Protein AF-A0A2V8PGP0-F1 (afdb_monomer_lite)

Sequence (134 aa):
MLESRNPTVRESATSFVHDPDASQRNSTLPDGRVSAVARRLFDCATINGARSIGALGGALEMGMPADFFTVDLDDPSIAGASKDDLLTSIVFTLSRAAVREVVIGGKPIVSEGQHLIQEEVVERFNQLQKKLWS

Foldseek 3Di:
DDDDDDDDDDDDDDDDDDDPPPVPPDDDDPCCVLVVVLVVVLCVVAVVVCVVVVHQTRDDDPPGFPWDWAFACCPPQNPPPDPSCNSSSVRPRDDLQRTAWTATSNHTQHHGSHGPCNVVVVVVVVVVVVVVVD

Radius of gyration: 26.74 Å; chains: 1; bounding box: 94×36×56 Å

pLDDT: mean 82.14, std 24.49, range [31.28, 98.56]

Secondary structure (DSSP, 8-state):
--------------PPP--TTGGG-----SSHHHHHHHHHHHHHHTHHHHHHTT-S-SS--TTS---EEEE-TTSTTTTT--TTTHHHHHHHT--GGGEEEEEETTEEEEETTEETTHHHHHHHHHHHHHHH--

Structure (mmCIF, N/CA/C/O backbone):
data_AF-A0A2V8PGP0-F1
#
_entry.id   AF-A0A2V8PGP0-F1
#
loop_
_atom_site.group_PDB
_atom_site.id
_atom_site.type_symbol
_atom_site.label_atom_id
_atom_site.label_alt_id
_atom_site.label_comp_id
_atom_site.label_asym_id
_atom_site.label_entity_id
_atom_site.label_seq_id
_atom_site.pdbx_PDB_ins_code
_atom_site.Cartn_x
_atom_site.Cartn_y
_atom_site.Cartn_z
_atom_site.occupancy
_atom_site.B_iso_or_equiv
_atom_site.auth_seq_id
_atom_site.auth_comp_id
_atom_site.auth_asym_id
_atom_site.auth_atom_id
_atom_site.pdbx_PDB_model_num
ATOM 1 N N . MET A 1 1 ? 76.933 -15.354 1.453 1.00 36.16 1 MET A N 1
ATOM 2 C CA . MET A 1 1 ? 76.781 -13.915 1.729 1.00 36.16 1 MET A CA 1
ATOM 3 C C . MET A 1 1 ? 76.237 -13.265 0.460 1.00 36.16 1 MET A C 1
ATOM 5 O O . MET A 1 1 ? 77.006 -13.117 -0.473 1.00 36.16 1 MET A O 1
ATOM 9 N N . LEU A 1 2 ? 74.914 -13.012 0.456 1.00 34.69 2 LEU A N 1
ATOM 10 C CA . LEU A 1 2 ? 74.156 -11.947 -0.246 1.00 34.69 2 LEU A CA 1
ATOM 11 C C . LEU A 1 2 ? 74.189 -11.948 -1.798 1.00 34.69 2 LEU A C 1
ATOM 13 O O . LEU A 1 2 ? 75.232 -11.715 -2.387 1.00 34.69 2 LEU A O 1
ATOM 17 N N . GLU A 1 3 ? 73.146 -12.382 -2.521 1.00 32.59 3 GLU A N 1
ATOM 18 C CA . GLU A 1 3 ? 71.800 -11.796 -2.774 1.00 32.59 3 GLU A CA 1
ATOM 19 C C . GLU A 1 3 ? 71.697 -10.970 -4.076 1.00 32.59 3 GLU A C 1
ATOM 21 O O . GLU A 1 3 ? 72.587 -10.201 -4.426 1.00 32.59 3 GLU A O 1
ATOM 26 N N . SER A 1 4 ? 70.513 -11.069 -4.706 1.00 35.19 4 SER A N 1
ATOM 27 C CA . SER A 1 4 ? 69.975 -10.276 -5.834 1.00 35.19 4 SER A CA 1
ATOM 28 C C . SER A 1 4 ? 70.401 -10.732 -7.246 1.00 35.19 4 SER A C 1
ATOM 30 O O . SER A 1 4 ? 71.562 -11.011 -7.491 1.00 35.19 4 SER A O 1
ATOM 32 N N . ARG A 1 5 ? 69.536 -10.846 -8.262 1.00 36.03 5 ARG A N 1
ATOM 33 C CA . ARG A 1 5 ? 68.119 -10.492 -8.443 1.00 36.03 5 ARG A CA 1
ATOM 34 C C . ARG A 1 5 ? 67.607 -11.278 -9.665 1.00 36.03 5 ARG A C 1
ATOM 36 O O . ARG A 1 5 ? 68.254 -11.288 -10.706 1.00 36.03 5 ARG A O 1
ATOM 43 N N . ASN A 1 6 ? 66.457 -11.928 -9.519 1.00 37.88 6 ASN A N 1
ATOM 44 C CA . ASN A 1 6 ? 65.764 -12.704 -10.551 1.00 37.88 6 ASN A CA 1
ATOM 45 C C . ASN A 1 6 ? 64.935 -11.759 -11.455 1.00 37.88 6 ASN A C 1
ATOM 47 O O . ASN A 1 6 ? 64.152 -10.981 -10.900 1.00 37.88 6 ASN A O 1
ATOM 51 N N . PRO A 1 7 ? 65.074 -11.768 -12.796 1.00 36.41 7 PRO A N 1
ATOM 52 C CA . PRO A 1 7 ? 64.268 -10.929 -13.671 1.00 36.41 7 PRO A CA 1
ATOM 53 C C . PRO A 1 7 ? 62.971 -11.637 -14.100 1.00 36.41 7 PRO A C 1
ATOM 55 O O . PRO A 1 7 ? 62.981 -12.743 -14.627 1.00 36.41 7 PRO A O 1
ATOM 58 N N . THR A 1 8 ? 61.862 -10.920 -13.925 1.00 34.12 8 THR A N 1
ATOM 59 C CA . THR A 1 8 ? 60.655 -10.987 -14.765 1.00 34.12 8 THR A CA 1
ATOM 60 C C . THR A 1 8 ? 59.839 -12.286 -14.715 1.00 34.12 8 THR A C 1
ATOM 62 O O . THR A 1 8 ? 59.953 -13.170 -15.561 1.00 34.12 8 THR A O 1
ATOM 65 N N . VAL A 1 9 ? 58.881 -12.320 -13.782 1.00 38.53 9 VAL A N 1
ATOM 66 C CA . VAL A 1 9 ? 57.671 -13.145 -13.900 1.00 38.53 9 VAL A CA 1
ATOM 67 C C . VAL A 1 9 ? 56.908 -12.688 -15.150 1.00 38.53 9 VAL A C 1
ATOM 69 O O . VAL A 1 9 ? 56.386 -11.577 -15.196 1.00 38.53 9 VAL A O 1
ATOM 72 N N . ARG A 1 10 ? 56.879 -13.532 -16.185 1.00 35.44 10 ARG A N 1
ATOM 73 C CA . ARG A 1 10 ? 55.885 -13.460 -17.261 1.00 35.44 10 ARG A CA 1
ATOM 74 C C . ARG A 1 10 ? 54.644 -14.196 -16.768 1.00 35.44 10 ARG A C 1
ATOM 76 O O . ARG A 1 10 ? 54.683 -15.414 -16.621 1.00 35.44 10 ARG A O 1
ATOM 83 N N . GLU A 1 11 ? 53.573 -13.461 -16.488 1.00 34.47 11 GLU A N 1
ATOM 84 C CA . GLU A 1 11 ? 52.254 -14.048 -16.251 1.00 34.47 11 GLU A CA 1
ATOM 85 C C . GLU A 1 11 ? 51.776 -14.750 -17.524 1.00 34.47 11 GLU A C 1
A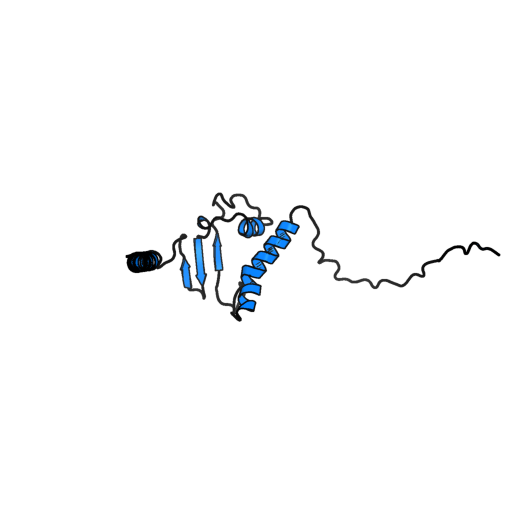TOM 87 O O . GLU A 1 11 ? 51.596 -14.143 -18.582 1.00 34.47 11 GLU A O 1
ATOM 92 N N . SER A 1 12 ? 51.629 -16.066 -17.414 1.00 31.28 12 SER A N 1
ATOM 93 C CA . SER A 1 12 ? 51.055 -16.924 -18.436 1.00 31.28 12 SER A CA 1
ATOM 94 C C . SER A 1 12 ? 49.565 -16.639 -18.571 1.00 31.28 12 SER A C 1
ATOM 96 O O . SER A 1 12 ? 48.795 -16.786 -17.623 1.00 31.28 12 SER A O 1
ATOM 98 N N . ALA A 1 13 ? 49.174 -16.273 -19.788 1.00 38.62 13 ALA A N 1
ATOM 99 C CA . ALA A 1 13 ? 47.798 -16.198 -20.233 1.00 38.62 13 ALA A CA 1
ATOM 100 C C . ALA A 1 13 ? 47.057 -17.507 -19.922 1.00 38.62 13 ALA A C 1
ATOM 102 O O . ALA A 1 13 ? 47.403 -18.571 -20.437 1.00 38.62 13 ALA A O 1
ATOM 103 N N . THR A 1 14 ? 46.009 -17.414 -19.108 1.00 33.88 14 THR A N 1
ATOM 104 C CA . THR A 1 14 ? 44.925 -18.393 -19.086 1.00 33.88 14 THR A CA 1
ATOM 105 C C . THR A 1 14 ? 43.663 -17.694 -19.571 1.00 33.88 14 THR A C 1
ATOM 107 O O . THR A 1 14 ? 43.253 -16.648 -19.078 1.00 33.88 14 THR A O 1
ATOM 110 N N . SER A 1 15 ? 43.133 -18.259 -20.646 1.00 32.34 15 SER A N 1
ATOM 111 C CA . SER A 1 15 ? 41.945 -17.879 -21.396 1.00 32.34 15 SER A CA 1
ATOM 112 C C . SER A 1 15 ? 40.732 -17.614 -20.503 1.00 32.34 15 SER A C 1
ATOM 114 O O . SER A 1 15 ? 40.227 -18.537 -19.862 1.00 32.34 15 SER A O 1
ATOM 116 N N . PHE A 1 16 ? 40.220 -16.382 -20.528 1.00 32.53 16 PHE A N 1
ATOM 117 C CA . PHE A 1 16 ? 38.875 -16.082 -20.048 1.00 32.53 16 PHE A CA 1
ATOM 118 C C . PHE A 1 16 ? 37.873 -16.443 -21.144 1.00 32.53 16 PHE A C 1
ATOM 120 O O . PHE A 1 16 ? 37.897 -15.904 -22.250 1.00 32.53 16 PHE A O 1
ATOM 127 N N . VAL A 1 17 ? 37.030 -17.415 -20.819 1.00 39.91 17 VAL A N 1
ATOM 128 C CA . VAL A 1 17 ? 35.865 -17.836 -21.591 1.00 39.91 17 VAL A CA 1
ATOM 129 C C . VAL A 1 17 ? 34.949 -16.623 -21.786 1.00 39.91 17 VAL A C 1
ATOM 131 O O . VAL A 1 17 ? 34.678 -15.894 -20.833 1.00 39.91 17 VAL A O 1
ATOM 134 N N . HIS A 1 18 ? 34.497 -16.387 -23.019 1.00 39.81 18 HIS A N 1
ATOM 135 C CA . HIS A 1 18 ? 33.481 -15.380 -23.316 1.00 39.81 18 HIS A CA 1
ATOM 136 C C . HIS A 1 18 ? 32.176 -15.787 -22.624 1.00 39.81 18 HIS A C 1
ATOM 138 O O . HIS A 1 18 ? 31.542 -16.758 -23.026 1.00 39.81 18 HIS A O 1
ATOM 144 N N . ASP A 1 19 ? 31.787 -15.042 -21.591 1.00 41.38 19 ASP A N 1
ATOM 145 C CA . ASP A 1 19 ? 30.465 -15.127 -20.974 1.00 41.38 19 ASP A CA 1
ATOM 146 C C . ASP A 1 19 ? 29.499 -14.232 -21.779 1.00 41.38 19 ASP A C 1
ATOM 148 O O . ASP A 1 19 ? 29.746 -13.024 -21.880 1.00 41.38 19 ASP A O 1
ATOM 152 N N . PRO A 1 20 ? 28.478 -14.783 -22.458 1.00 40.06 20 PRO A N 1
ATOM 153 C CA . PRO A 1 20 ? 27.549 -14.008 -23.275 1.00 40.06 20 PRO A CA 1
ATOM 154 C C . PRO A 1 20 ? 26.475 -13.266 -22.458 1.00 40.06 20 PRO A C 1
ATOM 156 O O . PRO A 1 20 ? 25.705 -12.520 -23.056 1.00 40.06 20 PRO A O 1
ATOM 159 N N . ASP A 1 21 ? 26.433 -13.402 -21.125 1.00 41.84 21 ASP A N 1
ATOM 160 C CA . ASP A 1 21 ? 25.394 -12.792 -20.271 1.00 41.84 21 ASP A CA 1
ATOM 161 C C . ASP A 1 21 ? 25.843 -11.493 -19.562 1.00 41.84 21 ASP A C 1
ATOM 163 O O . ASP A 1 21 ? 25.314 -11.059 -18.535 1.00 41.84 21 ASP A O 1
ATOM 167 N N . ALA A 1 22 ? 26.842 -10.807 -20.126 1.00 39.62 22 ALA A N 1
ATOM 168 C CA . ALA A 1 22 ? 27.329 -9.523 -19.616 1.00 39.62 22 ALA A CA 1
ATOM 169 C C . ALA A 1 22 ? 26.348 -8.344 -19.838 1.00 39.62 22 ALA A C 1
ATOM 171 O O . ALA A 1 22 ? 26.648 -7.219 -19.437 1.00 39.62 22 ALA A O 1
ATOM 172 N N . SER A 1 23 ? 25.173 -8.577 -20.437 1.00 42.34 23 SER A N 1
ATOM 173 C CA . SER A 1 23 ? 24.164 -7.546 -20.728 1.00 42.34 23 SER A CA 1
ATOM 174 C C . SER A 1 23 ? 23.241 -7.180 -19.557 1.00 42.34 23 SER A C 1
ATOM 176 O O . SER A 1 23 ? 22.389 -6.315 -19.725 1.00 42.34 23 SER A O 1
ATOM 178 N N . GLN A 1 24 ? 23.394 -7.778 -18.368 1.00 44.00 24 GLN A N 1
ATOM 179 C CA . GLN A 1 24 ? 22.536 -7.478 -17.203 1.00 44.00 24 GLN A CA 1
ATOM 180 C C . GLN A 1 24 ? 23.226 -6.750 -16.043 1.00 44.00 24 GLN A C 1
ATOM 182 O O . GLN A 1 24 ? 22.680 -6.641 -14.945 1.00 44.00 24 GLN A O 1
ATOM 187 N N . ARG A 1 25 ? 24.409 -6.172 -16.261 1.00 44.88 25 ARG A N 1
ATOM 188 C CA . ARG A 1 25 ? 24.962 -5.200 -15.309 1.00 44.88 25 ARG A CA 1
ATOM 189 C C . ARG A 1 25 ? 24.410 -3.831 -15.666 1.00 44.88 25 ARG A C 1
ATOM 191 O O . ARG A 1 25 ? 25.064 -3.083 -16.382 1.00 44.88 25 ARG A O 1
ATOM 198 N N . ASN A 1 26 ? 23.201 -3.534 -15.187 1.00 44.69 26 ASN A N 1
ATOM 199 C CA . ASN A 1 26 ? 22.603 -2.203 -15.280 1.00 44.69 26 ASN A CA 1
ATOM 200 C C . ASN A 1 26 ? 23.519 -1.182 -14.579 1.00 44.69 26 ASN A C 1
ATOM 202 O O . ASN A 1 26 ? 23.428 -0.930 -13.379 1.00 44.69 26 ASN A O 1
ATOM 206 N N . SER A 1 27 ? 24.453 -0.641 -15.361 1.00 43.78 27 SER A N 1
ATOM 207 C CA . SER A 1 27 ? 24.947 0.723 -15.271 1.00 43.78 27 SER A CA 1
ATOM 208 C C . SER A 1 27 ? 23.741 1.649 -15.371 1.00 43.78 27 SER A C 1
ATOM 210 O O . SER A 1 27 ? 22.821 1.390 -16.132 1.00 43.78 27 SER A O 1
ATOM 212 N N . THR A 1 28 ? 23.662 2.739 -14.657 1.00 36.34 28 THR A N 1
ATOM 213 C CA . THR A 1 28 ? 24.724 3.669 -14.275 1.00 36.34 28 THR A CA 1
ATOM 214 C C . THR A 1 28 ? 24.389 4.205 -12.919 1.00 36.34 28 THR A C 1
ATOM 216 O O . THR A 1 28 ? 23.294 3.866 -12.465 1.00 36.34 28 THR A O 1
ATOM 219 N N . LEU A 1 29 ? 25.297 5.016 -12.314 1.00 48.03 29 LEU A N 1
ATOM 220 C CA . LEU A 1 29 ? 24.919 5.896 -11.214 1.00 48.03 29 LEU A CA 1
ATOM 221 C C . LEU A 1 29 ? 25.808 6.933 -10.524 1.00 48.03 29 LEU A C 1
ATOM 223 O O . LEU A 1 29 ? 26.965 6.643 -10.242 1.00 48.03 29 LEU A O 1
ATOM 227 N N . PRO A 1 30 ? 25.182 8.076 -10.129 1.00 48.25 30 PRO A N 1
ATOM 228 C CA . PRO A 1 30 ? 24.962 8.421 -8.709 1.00 48.25 30 PRO A CA 1
ATOM 229 C C . PRO A 1 30 ? 23.482 8.413 -8.190 1.00 48.25 30 PRO A C 1
ATOM 231 O O . PRO A 1 30 ? 23.316 8.257 -6.981 1.00 48.25 30 PRO A O 1
ATOM 234 N N . ASP A 1 31 ? 22.451 8.346 -9.058 1.00 56.25 31 ASP A N 1
ATOM 235 C CA . ASP A 1 31 ? 20.972 8.230 -8.769 1.00 56.25 31 ASP A CA 1
ATOM 236 C C . ASP A 1 31 ? 20.278 6.835 -8.526 1.00 56.25 31 ASP A C 1
ATOM 238 O O . ASP A 1 31 ? 19.969 6.462 -7.414 1.00 56.25 31 ASP A O 1
ATOM 242 N N . GLY A 1 32 ? 20.105 5.926 -9.467 1.00 58.12 32 GLY A N 1
ATOM 243 C CA . GLY A 1 32 ? 19.834 4.466 -9.403 1.00 58.12 32 GLY A CA 1
ATOM 244 C C . GLY A 1 32 ? 20.528 3.454 -8.449 1.00 58.12 32 GLY A C 1
ATOM 245 O O . GLY A 1 32 ? 20.307 2.258 -8.567 1.00 58.12 32 GLY A O 1
ATOM 246 N N . ARG A 1 33 ? 21.256 3.895 -7.431 1.00 60.31 33 ARG A N 1
ATOM 247 C CA . ARG A 1 33 ? 21.627 3.208 -6.189 1.00 60.31 33 ARG A CA 1
ATOM 248 C C . ARG A 1 33 ? 20.463 3.487 -5.272 1.00 60.31 33 ARG A C 1
ATOM 250 O O . ARG A 1 33 ? 19.986 2.565 -4.638 1.00 60.31 33 ARG A O 1
ATOM 257 N N . VAL A 1 34 ? 19.973 4.730 -5.270 1.00 67.25 34 VAL A N 1
ATOM 258 C CA . VAL A 1 34 ? 18.671 5.102 -4.734 1.00 67.25 34 VAL A CA 1
ATOM 259 C C . VAL A 1 34 ? 17.566 4.347 -5.480 1.00 67.25 34 VAL A C 1
ATOM 261 O O . VAL A 1 34 ? 16.770 3.714 -4.801 1.00 67.25 34 VAL A O 1
ATOM 264 N N . SER A 1 35 ? 17.572 4.258 -6.822 1.00 81.06 35 SER A N 1
ATOM 265 C CA . SER A 1 35 ? 16.593 3.395 -7.539 1.00 81.06 35 SER A CA 1
ATOM 266 C C . SER A 1 35 ? 16.751 1.909 -7.183 1.00 81.06 35 SER A C 1
ATOM 268 O O . SER A 1 35 ? 15.762 1.233 -6.909 1.00 81.06 35 SER A O 1
ATOM 270 N N . ALA A 1 36 ? 17.978 1.383 -7.069 1.00 88.75 36 ALA A N 1
ATOM 271 C CA . ALA A 1 36 ? 18.197 -0.002 -6.637 1.00 88.75 36 ALA A CA 1
ATOM 272 C C . ALA A 1 36 ? 17.733 -0.258 -5.190 1.00 88.75 36 ALA A C 1
ATOM 274 O O . ALA A 1 36 ? 17.160 -1.309 -4.899 1.00 88.75 36 ALA A O 1
ATOM 275 N N . VAL A 1 37 ? 17.948 0.695 -4.278 1.00 94.88 37 VAL A N 1
ATOM 276 C CA . VAL A 1 37 ? 17.453 0.621 -2.897 1.00 94.88 37 VAL A CA 1
ATOM 277 C C . VAL A 1 37 ? 15.930 0.725 -2.878 1.00 94.88 37 VAL A C 1
ATOM 279 O O . VAL A 1 37 ? 15.301 -0.088 -2.208 1.00 94.88 37 VAL A O 1
ATOM 282 N N . ALA A 1 38 ? 15.329 1.645 -3.638 1.00 95.56 38 ALA A N 1
ATOM 283 C CA . ALA A 1 38 ? 13.880 1.765 -3.775 1.00 95.56 38 ALA A CA 1
ATOM 284 C C . ALA A 1 38 ? 13.273 0.450 -4.268 1.00 95.56 38 ALA A C 1
ATOM 286 O O . ALA A 1 38 ? 12.367 -0.087 -3.636 1.00 95.56 38 ALA A O 1
ATOM 287 N N . ARG A 1 39 ? 13.841 -0.134 -5.331 1.00 95.56 39 ARG A N 1
ATOM 288 C CA . ARG A 1 39 ? 13.432 -1.444 -5.842 1.00 95.56 39 ARG A CA 1
ATOM 289 C C . ARG A 1 39 ? 13.531 -2.519 -4.773 1.00 95.56 39 ARG A C 1
ATOM 291 O O . ARG A 1 39 ? 12.572 -3.254 -4.563 1.00 95.56 39 ARG A O 1
ATOM 298 N N . ARG A 1 40 ? 14.657 -2.588 -4.060 1.00 96.75 40 ARG A N 1
ATOM 299 C CA . ARG A 1 40 ? 14.859 -3.592 -3.014 1.00 96.75 40 ARG A CA 1
ATOM 300 C C . ARG A 1 40 ? 13.858 -3.440 -1.869 1.00 96.75 40 ARG A C 1
ATOM 302 O O . ARG A 1 40 ? 13.338 -4.447 -1.398 1.00 96.75 40 ARG A O 1
ATOM 309 N N . LEU A 1 41 ? 13.586 -2.213 -1.429 1.00 97.44 41 LEU A N 1
ATOM 310 C CA . LEU A 1 41 ? 12.594 -1.921 -0.393 1.00 97.44 41 LEU A CA 1
ATOM 311 C C . LEU A 1 41 ? 11.181 -2.268 -0.863 1.00 97.44 41 LEU A C 1
ATOM 313 O O . LEU A 1 41 ? 10.433 -2.894 -0.116 1.00 97.44 41 LEU A O 1
ATOM 317 N N . PHE A 1 42 ? 10.840 -1.940 -2.108 1.00 97.06 42 PHE A N 1
ATOM 318 C CA . PHE A 1 42 ? 9.545 -2.278 -2.683 1.00 97.06 42 PHE A CA 1
ATOM 319 C C . PHE A 1 42 ? 9.362 -3.795 -2.823 1.00 97.06 42 PHE A C 1
ATOM 321 O O . PHE A 1 42 ? 8.315 -4.319 -2.452 1.00 97.06 42 PHE A O 1
ATOM 328 N N . ASP A 1 43 ? 10.396 -4.529 -3.244 1.00 97.31 43 ASP A N 1
ATOM 329 C CA . ASP A 1 43 ? 10.386 -5.997 -3.265 1.00 97.31 43 ASP A CA 1
ATOM 330 C C . ASP A 1 43 ? 10.217 -6.584 -1.857 1.00 97.31 43 ASP A C 1
ATOM 332 O O . ASP A 1 43 ? 9.530 -7.589 -1.681 1.00 97.31 43 ASP A O 1
ATOM 336 N N . CYS A 1 44 ? 10.841 -5.979 -0.839 1.00 97.75 44 CYS A N 1
ATOM 337 C CA . CYS A 1 44 ? 10.642 -6.347 0.565 1.00 97.75 44 CYS A CA 1
ATOM 338 C C . CYS A 1 44 ? 9.200 -6.112 1.028 1.00 97.75 44 CYS A C 1
ATOM 340 O O . CYS A 1 44 ? 8.642 -6.970 1.705 1.00 97.75 44 CYS A O 1
ATOM 342 N N . ALA A 1 45 ? 8.593 -4.993 0.636 1.00 96.25 45 ALA A N 1
ATOM 343 C CA . ALA A 1 45 ? 7.216 -4.651 0.982 1.00 96.25 45 ALA A CA 1
ATOM 344 C C . ALA A 1 45 ? 6.162 -5.467 0.207 1.00 96.25 45 ALA A C 1
ATOM 346 O O . ALA A 1 45 ? 5.007 -5.505 0.618 1.00 96.25 45 ALA A O 1
ATOM 347 N N . THR A 1 46 ? 6.546 -6.124 -0.895 1.00 97.00 46 THR A N 1
ATOM 348 C CA . THR A 1 46 ? 5.634 -6.861 -1.785 1.00 97.00 46 THR A CA 1
ATOM 349 C C . THR A 1 46 ? 5.999 -8.347 -1.870 1.00 97.00 46 THR A C 1
ATOM 351 O O . THR A 1 46 ? 5.615 -9.122 -0.996 1.00 97.00 46 THR A O 1
ATOM 354 N N . ILE A 1 47 ? 6.760 -8.768 -2.883 1.00 97.38 47 ILE A N 1
ATOM 355 C CA . ILE A 1 47 ? 7.051 -10.175 -3.207 1.00 97.38 47 ILE A CA 1
ATOM 356 C C . ILE A 1 47 ? 7.721 -10.906 -2.036 1.00 97.38 47 ILE A C 1
ATOM 358 O O . ILE A 1 47 ? 7.304 -11.998 -1.642 1.00 97.38 47 ILE A O 1
ATOM 362 N N . ASN A 1 48 ? 8.770 -10.319 -1.455 1.00 98.00 48 ASN A N 1
ATOM 363 C CA . ASN A 1 48 ? 9.482 -10.945 -0.341 1.00 98.00 48 ASN A CA 1
ATOM 364 C C . ASN A 1 48 ? 8.679 -10.848 0.963 1.00 98.00 48 ASN A C 1
ATOM 366 O O . ASN A 1 48 ? 8.800 -11.735 1.807 1.00 98.00 48 ASN A O 1
ATOM 370 N N . GLY A 1 49 ? 7.840 -9.820 1.116 1.00 97.50 49 GLY A N 1
ATOM 371 C CA . GLY A 1 49 ? 6.913 -9.683 2.238 1.00 97.50 49 GLY A CA 1
ATOM 372 C C . GLY A 1 49 ? 5.880 -10.807 2.243 1.00 97.50 49 GLY A C 1
ATOM 373 O O . GLY A 1 49 ? 5.795 -11.552 3.218 1.00 97.50 49 GLY A O 1
ATOM 374 N N . ALA A 1 50 ? 5.188 -11.006 1.117 1.00 97.19 50 ALA A N 1
ATOM 375 C CA . ALA A 1 50 ? 4.234 -12.097 0.923 1.00 97.19 50 ALA A CA 1
ATOM 376 C C . ALA A 1 50 ? 4.886 -13.467 1.167 1.00 97.19 50 ALA A C 1
ATOM 378 O O . ALA A 1 50 ? 4.376 -14.271 1.949 1.00 97.19 50 ALA A O 1
ATOM 379 N N . ARG A 1 51 ? 6.078 -13.695 0.596 1.00 97.62 51 ARG A N 1
ATOM 380 C CA . ARG A 1 51 ? 6.855 -14.922 0.827 1.00 97.62 51 ARG A CA 1
ATOM 381 C C . ARG A 1 51 ? 7.167 -15.151 2.307 1.00 97.62 51 ARG A C 1
ATOM 383 O O . ARG A 1 51 ? 7.072 -16.283 2.771 1.00 97.62 51 ARG A O 1
ATOM 390 N N . SER A 1 52 ? 7.536 -14.103 3.043 1.00 98.12 52 SER A N 1
ATOM 391 C CA . SER A 1 52 ? 7.948 -14.212 4.451 1.00 98.12 52 SER A CA 1
ATOM 392 C C . SER A 1 52 ? 6.814 -14.661 5.373 1.00 98.12 52 SER A C 1
ATOM 394 O O . SER A 1 52 ? 7.074 -15.309 6.382 1.00 98.12 52 SER A O 1
ATOM 396 N N . ILE A 1 53 ? 5.564 -14.351 5.018 1.00 97.12 53 ILE A N 1
ATOM 397 C CA . ILE A 1 53 ? 4.370 -14.768 5.768 1.00 97.12 53 ILE A CA 1
ATOM 398 C C . ILE A 1 53 ? 3.656 -15.979 5.145 1.00 97.12 53 ILE A C 1
ATOM 400 O O . ILE A 1 53 ? 2.575 -16.348 5.594 1.00 97.12 53 ILE A O 1
ATOM 404 N N . GLY A 1 54 ? 4.233 -16.594 4.105 1.00 96.81 54 GLY A N 1
ATOM 405 C CA . GLY A 1 54 ? 3.616 -17.716 3.391 1.00 96.81 54 GLY A CA 1
ATOM 406 C C . GLY A 1 54 ? 2.328 -17.352 2.643 1.00 96.81 54 GLY A C 1
ATOM 407 O O . GLY A 1 54 ? 1.507 -18.229 2.385 1.00 96.81 54 GLY A O 1
ATOM 408 N N . ALA A 1 55 ? 2.130 -16.074 2.313 1.00 95.12 55 ALA A N 1
ATOM 409 C CA . ALA A 1 55 ? 0.969 -15.609 1.567 1.00 95.12 55 ALA A CA 1
ATOM 410 C C . ALA A 1 55 ? 1.188 -15.745 0.055 1.00 95.12 55 ALA A C 1
ATOM 412 O O . ALA A 1 55 ? 2.285 -15.527 -0.463 1.00 95.12 55 ALA A O 1
ATOM 413 N N . LEU A 1 56 ? 0.106 -16.048 -0.660 1.00 94.25 56 LEU A N 1
ATOM 414 C CA . LEU A 1 56 ? 0.049 -15.918 -2.110 1.00 94.25 56 LEU A CA 1
ATOM 415 C C . LEU A 1 56 ? -0.210 -14.441 -2.433 1.00 94.25 56 LEU A C 1
ATOM 417 O O . LEU A 1 56 ? -1.309 -13.960 -2.191 1.00 94.25 56 LEU A O 1
ATOM 421 N N . GLY A 1 57 ? 0.789 -13.706 -2.922 1.00 94.56 57 GLY A N 1
ATOM 422 C CA . GLY A 1 57 ? 0.627 -12.281 -3.223 1.00 94.56 57 GLY A CA 1
ATOM 423 C C . GLY A 1 57 ? 1.935 -11.568 -3.553 1.00 94.56 57 GLY A C 1
ATOM 424 O O . GLY A 1 57 ? 2.976 -12.197 -3.746 1.00 94.56 57 GLY A O 1
ATOM 425 N N . GLY A 1 58 ? 1.872 -10.238 -3.614 1.00 94.38 58 GLY A N 1
ATOM 426 C CA . GLY A 1 58 ? 3.031 -9.369 -3.846 1.00 94.38 58 GLY A CA 1
ATOM 427 C C . GLY A 1 58 ? 3.424 -9.171 -5.316 1.00 94.38 58 GLY A C 1
ATOM 428 O O . GLY A 1 58 ? 4.345 -8.405 -5.579 1.00 94.38 58 GLY A O 1
ATOM 429 N N . ALA A 1 59 ? 2.734 -9.812 -6.264 1.00 95.25 59 ALA A N 1
ATOM 430 C CA . ALA A 1 59 ? 2.941 -9.643 -7.702 1.00 95.25 59 ALA A CA 1
ATOM 431 C C . ALA A 1 59 ? 1.597 -9.508 -8.437 1.00 95.25 59 ALA A C 1
ATOM 433 O O . ALA A 1 59 ? 0.623 -10.167 -8.074 1.00 95.25 59 ALA A O 1
ATOM 434 N N . LEU A 1 60 ? 1.562 -8.674 -9.481 1.00 94.50 60 LEU A N 1
ATOM 435 C CA . LEU A 1 60 ? 0.398 -8.491 -10.354 1.00 94.50 60 LEU A CA 1
ATOM 436 C C . LEU A 1 60 ? 0.538 -9.367 -11.595 1.00 94.50 60 LEU A C 1
ATOM 438 O O . LEU A 1 60 ? 0.982 -8.921 -12.650 1.00 94.50 60 LEU A O 1
ATOM 442 N N . GLU A 1 61 ? 0.177 -10.635 -11.433 1.00 95.44 61 GLU A N 1
ATOM 443 C CA . GLU A 1 61 ? 0.308 -11.673 -12.452 1.00 95.44 61 GLU A CA 1
ATOM 444 C C . GLU A 1 61 ? -0.956 -12.538 -12.504 1.00 95.44 61 GLU A C 1
ATOM 446 O O . GLU A 1 61 ? -1.703 -12.655 -11.530 1.00 95.44 61 GLU A O 1
ATOM 451 N N . MET A 1 62 ? -1.205 -13.168 -13.652 1.00 95.56 62 MET A N 1
ATOM 452 C CA . MET A 1 62 ? -2.339 -14.079 -13.809 1.00 95.56 62 MET A CA 1
ATOM 453 C C . MET A 1 62 ? -2.254 -15.234 -12.803 1.00 95.56 62 MET A C 1
ATOM 455 O O . MET A 1 62 ? -1.222 -15.887 -12.682 1.00 95.56 62 MET A O 1
ATOM 459 N N . GLY A 1 63 ? -3.361 -15.512 -12.113 1.00 94.12 63 GLY A N 1
ATOM 460 C CA . GLY A 1 63 ? -3.437 -16.563 -11.091 1.00 94.12 63 GLY A CA 1
ATOM 461 C C . GLY A 1 63 ? -3.050 -16.116 -9.677 1.00 94.12 63 GLY A C 1
ATOM 462 O O . GLY A 1 63 ? -3.255 -16.884 -8.739 1.00 94.12 63 GLY A O 1
ATOM 463 N N . MET A 1 64 ? -2.561 -14.884 -9.500 1.00 95.81 64 MET A N 1
ATOM 464 C CA . MET A 1 64 ? -2.323 -14.284 -8.184 1.00 95.81 64 MET A CA 1
ATOM 465 C C . MET A 1 64 ? -3.563 -13.518 -7.690 1.00 95.81 64 MET A C 1
ATOM 467 O O . MET A 1 64 ? -4.364 -13.053 -8.509 1.00 95.81 64 MET A O 1
ATOM 471 N N . PRO A 1 65 ? -3.748 -13.354 -6.366 1.00 95.88 65 PRO A N 1
ATOM 472 C CA . PRO A 1 65 ? -4.750 -12.441 -5.830 1.00 95.88 65 PRO A CA 1
ATOM 473 C C . PRO A 1 65 ? -4.552 -11.024 -6.372 1.00 95.88 65 PRO A C 1
ATOM 475 O O . PRO A 1 65 ? -3.427 -10.539 -6.483 1.00 95.88 65 PRO A O 1
ATOM 478 N N . ALA A 1 66 ? -5.657 -10.358 -6.705 1.00 96.94 66 ALA A N 1
ATOM 479 C CA . ALA A 1 66 ? -5.640 -8.969 -7.146 1.00 96.94 66 ALA A CA 1
ATOM 480 C C . ALA A 1 66 ? -5.467 -8.035 -5.937 1.00 96.94 66 ALA A C 1
ATOM 482 O O . ALA A 1 66 ? -6.439 -7.445 -5.460 1.00 96.94 66 ALA A O 1
ATOM 483 N N . ASP A 1 67 ? -4.225 -7.954 -5.458 1.00 97.56 67 ASP A N 1
ATOM 484 C CA . ASP A 1 67 ? -3.781 -7.114 -4.347 1.00 97.56 67 ASP A CA 1
ATOM 485 C C . ASP A 1 67 ? -2.957 -5.942 -4.892 1.00 97.56 67 ASP A C 1
ATOM 487 O O . ASP A 1 67 ? -1.815 -6.121 -5.318 1.00 97.56 67 ASP A O 1
ATOM 491 N N . PHE A 1 68 ? -3.525 -4.738 -4.904 1.00 97.56 68 PHE A N 1
ATOM 492 C CA . PHE A 1 68 ? -2.842 -3.538 -5.391 1.00 97.56 68 PHE A CA 1
ATOM 493 C C . PHE A 1 68 ? -3.371 -2.270 -4.737 1.00 97.56 68 PHE A C 1
ATOM 495 O O . PHE A 1 68 ? -4.414 -2.253 -4.084 1.00 97.56 68 PHE A O 1
ATOM 502 N N . PHE A 1 69 ? -2.651 -1.180 -4.965 1.00 97.88 69 PHE A N 1
ATOM 503 C CA . PHE A 1 69 ? -3.117 0.162 -4.672 1.00 97.88 69 PHE A CA 1
ATOM 504 C C . PHE A 1 69 ? -2.819 1.088 -5.848 1.00 97.88 69 PHE A C 1
ATOM 506 O O . PHE A 1 69 ? -1.977 0.780 -6.695 1.00 97.88 69 PHE A O 1
ATOM 513 N N . THR A 1 70 ? -3.516 2.216 -5.906 1.00 97.94 70 THR A N 1
ATOM 514 C CA . THR A 1 70 ? -3.266 3.275 -6.889 1.00 97.94 70 THR A CA 1
ATOM 515 C C . THR A 1 70 ? -2.744 4.525 -6.196 1.00 97.94 70 THR A C 1
ATOM 517 O O . THR A 1 70 ? -2.994 4.748 -5.008 1.00 97.94 70 THR A O 1
ATOM 520 N N . VAL A 1 71 ? -2.007 5.339 -6.947 1.00 97.50 71 VAL A N 1
ATOM 521 C CA . VAL A 1 71 ? -1.472 6.618 -6.479 1.00 97.50 71 VAL A CA 1
ATOM 522 C C . VAL A 1 71 ? -1.946 7.746 -7.386 1.00 97.50 71 VAL A C 1
ATOM 524 O O . VAL A 1 71 ? -2.013 7.574 -8.603 1.00 97.50 71 VAL A O 1
ATOM 527 N N . ASP A 1 72 ? -2.275 8.884 -6.787 1.00 97.38 72 ASP A N 1
ATOM 528 C CA . ASP A 1 72 ? -2.511 10.142 -7.485 1.00 97.38 72 ASP A CA 1
ATOM 529 C C . ASP A 1 72 ? -1.168 10.761 -7.879 1.00 97.38 72 ASP A C 1
ATOM 531 O O . ASP A 1 72 ? -0.370 11.142 -7.022 1.00 97.38 72 ASP A O 1
ATOM 535 N N . LEU A 1 73 ? -0.907 10.826 -9.184 1.00 96.81 73 LEU A N 1
ATOM 536 C CA . LEU A 1 73 ? 0.347 11.348 -9.726 1.00 96.81 73 LEU A CA 1
ATOM 537 C C . LEU A 1 73 ? 0.430 12.879 -9.677 1.00 96.81 73 LEU A C 1
ATOM 539 O O . LEU A 1 73 ? 1.516 13.415 -9.886 1.00 96.81 73 LEU A O 1
ATOM 543 N N . ASP A 1 74 ? -0.677 13.563 -9.383 1.00 96.81 74 ASP A N 1
ATOM 544 C CA . ASP A 1 74 ? -0.724 15.015 -9.216 1.00 96.81 74 ASP A CA 1
ATOM 545 C C . ASP A 1 74 ? -0.584 15.439 -7.739 1.00 96.81 74 ASP A C 1
ATOM 547 O O . ASP A 1 74 ? -0.504 16.635 -7.441 1.00 96.81 74 ASP A O 1
ATOM 551 N N . ASP A 1 75 ? -0.493 14.486 -6.797 1.00 97.75 75 ASP A N 1
ATOM 552 C CA . ASP A 1 75 ? -0.234 14.800 -5.390 1.00 97.75 75 ASP A CA 1
ATOM 553 C C . ASP A 1 75 ? 1.152 15.464 -5.234 1.00 97.75 75 ASP A C 1
ATOM 555 O O . ASP A 1 75 ? 2.152 14.931 -5.733 1.00 97.75 75 ASP A O 1
ATOM 559 N N . PRO A 1 76 ? 1.268 16.592 -4.501 1.00 97.19 76 PRO A N 1
ATOM 560 C CA . PRO A 1 76 ? 2.523 17.336 -4.368 1.00 97.19 76 PRO A CA 1
ATOM 561 C C . PRO A 1 76 ? 3.726 16.524 -3.868 1.00 97.19 76 PRO A C 1
ATOM 563 O O . PRO A 1 76 ? 4.863 16.952 -4.053 1.00 97.19 76 PRO A O 1
ATOM 566 N N . SER A 1 77 ? 3.505 15.377 -3.221 1.00 96.56 77 SER A N 1
ATOM 567 C CA . SER A 1 77 ? 4.579 14.499 -2.749 1.00 96.56 77 SER A CA 1
ATOM 568 C C . SER A 1 77 ? 5.319 13.743 -3.859 1.00 96.56 77 SER A C 1
ATOM 570 O O . SER A 1 77 ? 6.456 13.311 -3.640 1.00 96.56 77 SER A O 1
ATOM 572 N N . ILE A 1 78 ? 4.697 13.581 -5.033 1.00 96.00 78 ILE A N 1
ATOM 573 C CA . ILE A 1 78 ? 5.265 12.858 -6.184 1.00 96.00 78 ILE A CA 1
ATOM 574 C C . ILE A 1 78 ? 5.010 13.538 -7.540 1.00 96.00 78 ILE A C 1
ATOM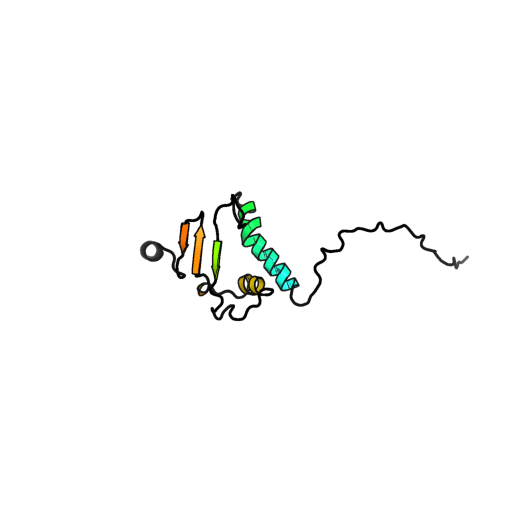 576 O O . ILE A 1 78 ? 5.461 13.027 -8.567 1.00 96.00 78 ILE A O 1
ATOM 580 N N . ALA A 1 79 ? 4.321 14.682 -7.558 1.00 96.25 79 ALA A N 1
ATOM 581 C CA . ALA A 1 79 ? 4.029 15.434 -8.771 1.00 96.25 79 ALA A CA 1
ATOM 582 C C . ALA A 1 79 ? 5.301 15.727 -9.584 1.00 96.25 79 ALA A C 1
ATOM 584 O O . ALA A 1 79 ? 6.306 16.217 -9.066 1.00 96.25 79 ALA A O 1
ATOM 585 N N . GLY A 1 80 ? 5.247 15.425 -10.883 1.00 93.38 80 GLY A N 1
ATOM 586 C CA . GLY A 1 80 ? 6.372 15.599 -11.806 1.00 93.38 80 GLY A CA 1
ATOM 587 C C . GLY A 1 80 ? 7.405 14.465 -11.802 1.00 93.38 80 GLY A C 1
ATOM 588 O O . GLY A 1 80 ? 8.383 14.560 -12.543 1.00 93.38 80 GLY A O 1
ATOM 589 N N . ALA A 1 81 ? 7.204 13.392 -11.026 1.00 93.38 81 ALA A N 1
ATOM 590 C CA . ALA A 1 81 ? 8.065 12.214 -11.087 1.00 93.38 81 ALA A CA 1
ATOM 591 C C . ALA A 1 81 ? 8.077 11.605 -12.500 1.00 93.38 81 ALA A C 1
ATOM 593 O O . ALA A 1 81 ? 7.035 11.356 -13.115 1.00 93.38 81 ALA A O 1
ATOM 594 N N . SER A 1 82 ? 9.279 11.346 -13.017 1.00 91.81 82 SER A N 1
ATOM 595 C CA . SER A 1 82 ? 9.459 10.631 -14.278 1.00 91.81 82 SER A CA 1
ATOM 596 C C . SER A 1 82 ? 9.087 9.152 -14.109 1.00 91.81 82 SER A C 1
ATOM 598 O O . SER A 1 82 ? 9.015 8.642 -12.993 1.00 91.81 82 SER A O 1
ATOM 600 N N . LYS A 1 83 ? 8.901 8.415 -15.211 1.00 88.88 83 LYS A N 1
ATOM 601 C CA . LYS A 1 83 ? 8.690 6.957 -15.131 1.00 88.88 83 LYS A CA 1
ATOM 602 C C . LYS A 1 83 ? 9.867 6.229 -14.474 1.00 88.88 83 LYS A C 1
ATOM 604 O O . LYS A 1 83 ? 9.641 5.241 -13.780 1.00 88.88 83 LYS A O 1
ATOM 609 N N . ASP A 1 84 ? 11.083 6.726 -14.677 1.00 88.38 84 ASP A N 1
ATOM 610 C CA . ASP A 1 84 ? 12.308 6.114 -14.157 1.00 88.38 84 ASP A CA 1
ATOM 611 C C . ASP A 1 84 ? 12.490 6.393 -12.654 1.00 88.38 84 ASP A C 1
ATOM 613 O O . ASP A 1 84 ? 13.050 5.569 -11.927 1.00 88.38 84 ASP A O 1
ATOM 617 N N . ASP A 1 85 ? 11.936 7.510 -12.169 1.00 89.31 85 ASP A N 1
ATOM 618 C CA . ASP A 1 85 ? 12.027 7.938 -10.770 1.00 89.31 85 ASP A CA 1
ATOM 619 C C . ASP 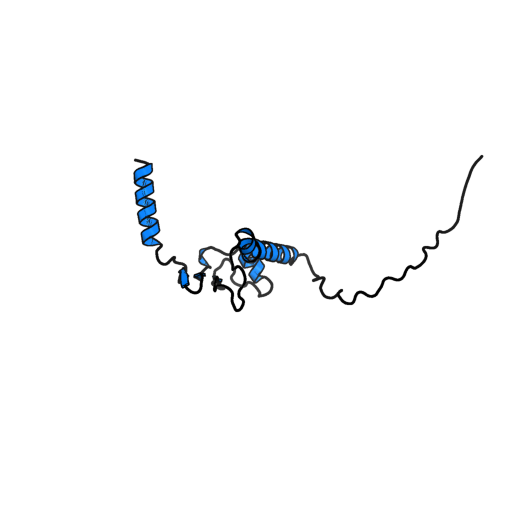A 1 85 ? 10.779 7.614 -9.947 1.00 89.31 85 ASP A C 1
ATOM 621 O O . ASP A 1 85 ? 10.846 7.620 -8.719 1.00 89.31 85 ASP A O 1
ATOM 625 N N . LEU A 1 86 ? 9.651 7.288 -10.587 1.00 93.50 86 LEU A N 1
ATOM 626 C CA . LEU A 1 86 ? 8.362 7.114 -9.916 1.00 93.50 86 LEU A CA 1
ATOM 627 C C . LEU A 1 86 ? 8.433 6.102 -8.771 1.00 93.50 86 LEU A C 1
ATOM 629 O O . LEU A 1 86 ? 7.887 6.355 -7.704 1.00 93.50 86 LEU A O 1
ATOM 633 N N . LEU A 1 87 ? 9.138 4.980 -8.946 1.00 95.38 87 LEU A N 1
ATOM 634 C CA . LEU A 1 87 ? 9.304 4.002 -7.868 1.00 95.38 87 LEU A CA 1
ATOM 635 C C . LEU A 1 87 ? 10.098 4.576 -6.686 1.00 95.38 87 LEU A C 1
ATOM 637 O O . LEU A 1 87 ? 9.763 4.321 -5.531 1.00 95.38 87 LEU A O 1
ATOM 641 N N . THR A 1 88 ? 11.134 5.362 -6.970 1.00 95.50 88 THR A N 1
ATOM 642 C CA . THR A 1 88 ? 11.922 6.060 -5.950 1.00 95.50 88 THR A CA 1
ATOM 643 C C . THR A 1 88 ? 11.045 7.049 -5.185 1.00 95.50 88 THR A C 1
ATOM 645 O O . THR A 1 88 ? 11.031 7.020 -3.954 1.00 95.50 88 THR A O 1
ATOM 648 N N . SER A 1 89 ? 10.258 7.862 -5.892 1.00 95.81 89 SER A N 1
ATOM 649 C CA . SER A 1 89 ? 9.298 8.796 -5.294 1.00 95.81 89 SER A CA 1
ATOM 650 C C . SER A 1 89 ? 8.230 8.069 -4.468 1.00 95.81 89 SER A C 1
ATOM 652 O O . SER A 1 89 ? 7.967 8.447 -3.329 1.00 95.81 89 SER A O 1
ATOM 654 N N . ILE A 1 90 ? 7.682 6.959 -4.976 1.00 96.50 90 ILE A N 1
ATOM 655 C CA . ILE A 1 90 ? 6.718 6.119 -4.248 1.00 96.50 90 ILE A CA 1
ATOM 656 C C . ILE A 1 90 ? 7.298 5.629 -2.916 1.00 96.50 90 ILE A C 1
ATOM 658 O O . ILE A 1 90 ? 6.621 5.667 -1.894 1.00 96.50 90 ILE A O 1
ATOM 662 N N . VAL A 1 91 ? 8.547 5.160 -2.917 1.00 96.75 91 VAL A N 1
ATOM 663 C CA . VAL A 1 91 ? 9.167 4.562 -1.728 1.00 96.75 91 VAL A CA 1
ATOM 664 C C . VAL A 1 91 ? 9.592 5.610 -0.700 1.00 96.75 91 VAL A C 1
ATOM 666 O O . VAL A 1 91 ? 9.502 5.347 0.498 1.00 96.75 91 VAL A O 1
ATOM 669 N N . PHE A 1 92 ? 10.080 6.771 -1.141 1.00 95.62 92 PHE A N 1
ATOM 670 C CA . PHE A 1 92 ? 10.737 7.725 -0.244 1.00 95.62 92 PHE A CA 1
ATOM 671 C C . PHE A 1 92 ? 9.950 9.000 0.044 1.00 95.62 92 PHE A C 1
ATOM 673 O O . PHE A 1 92 ? 10.198 9.610 1.084 1.00 95.62 92 PHE A O 1
ATOM 680 N N . THR A 1 93 ? 9.044 9.429 -0.838 1.00 96.56 93 THR A N 1
ATOM 681 C CA . THR A 1 93 ? 8.387 10.741 -0.707 1.00 96.56 93 THR A CA 1
ATOM 682 C C . THR A 1 93 ? 6.868 10.679 -0.680 1.00 96.56 93 THR A C 1
ATOM 684 O O . THR A 1 93 ? 6.269 11.608 -0.147 1.00 96.56 93 THR A O 1
ATOM 687 N N . LEU A 1 94 ? 6.247 9.605 -1.182 1.00 97.44 94 LEU A N 1
ATOM 688 C CA . LEU A 1 94 ? 4.792 9.467 -1.279 1.00 97.44 94 LEU A CA 1
ATOM 689 C C . LEU A 1 94 ? 4.070 9.764 0.039 1.00 97.44 94 LEU A C 1
ATOM 691 O O . LEU A 1 94 ? 4.274 9.113 1.065 1.00 97.44 94 LEU A O 1
ATOM 695 N N . SER A 1 95 ? 3.153 10.723 -0.025 1.00 97.12 95 SER A N 1
ATOM 696 C CA . SER A 1 95 ? 2.209 11.009 1.045 1.00 97.12 95 SER A CA 1
ATOM 697 C C . SER A 1 95 ? 1.150 9.914 1.138 1.00 97.12 95 SER A C 1
ATOM 699 O O . SER A 1 95 ? 0.659 9.412 0.129 1.00 97.12 95 SER A O 1
ATOM 701 N N . ARG A 1 96 ? 0.682 9.621 2.356 1.00 95.19 96 ARG A N 1
ATOM 702 C CA . ARG A 1 96 ? -0.502 8.768 2.561 1.00 95.19 96 ARG A CA 1
ATOM 703 C C . ARG A 1 96 ? -1.712 9.263 1.756 1.00 95.19 96 ARG A C 1
ATOM 705 O O . ARG A 1 96 ? -2.491 8.439 1.293 1.00 95.19 96 ARG A O 1
ATOM 712 N N . ALA A 1 97 ? -1.879 10.580 1.617 1.00 95.50 97 ALA A N 1
ATOM 713 C CA . ALA A 1 97 ? -3.020 11.175 0.918 1.00 95.50 97 ALA A CA 1
ATOM 714 C C . ALA A 1 97 ? -3.033 10.871 -0.591 1.00 95.50 97 ALA A C 1
ATOM 716 O O . ALA A 1 97 ? -4.104 10.878 -1.195 1.00 95.50 97 ALA A O 1
ATOM 717 N N . ALA A 1 98 ? -1.871 10.551 -1.169 1.00 97.69 98 ALA A N 1
ATOM 718 C CA . ALA A 1 98 ? -1.743 10.196 -2.575 1.00 97.69 98 ALA A CA 1
ATOM 719 C C . ALA A 1 98 ? -2.297 8.795 -2.884 1.00 97.69 98 ALA A C 1
ATOM 721 O O . ALA A 1 98 ? -2.593 8.503 -4.036 1.00 97.69 98 ALA A O 1
ATOM 722 N N . VAL A 1 99 ? -2.454 7.908 -1.893 1.00 97.81 99 VAL A N 1
ATOM 723 C CA . VAL A 1 99 ? -3.043 6.576 -2.112 1.00 97.81 99 VAL A CA 1
ATOM 724 C C . VAL A 1 99 ? -4.558 6.712 -2.293 1.00 97.81 99 VAL A C 1
ATOM 726 O O . VAL A 1 99 ? -5.246 7.161 -1.376 1.00 97.81 99 VAL A O 1
ATOM 729 N N . ARG A 1 100 ? -5.083 6.319 -3.462 1.00 98.06 100 ARG A N 1
ATOM 730 C CA . ARG A 1 100 ? -6.509 6.490 -3.813 1.00 98.06 100 ARG A CA 1
ATOM 731 C C . ARG A 1 100 ? -7.316 5.219 -3.601 1.00 98.06 100 ARG A C 1
ATOM 733 O O . ARG A 1 100 ? -8.228 5.202 -2.781 1.00 98.06 100 ARG A O 1
ATOM 740 N N . GLU A 1 101 ? -6.935 4.149 -4.284 1.00 98.44 101 GLU A N 1
ATOM 741 C CA . GLU A 1 101 ? -7.601 2.855 -4.185 1.00 98.44 101 GLU A CA 1
ATOM 742 C C . GLU A 1 101 ? -6.688 1.851 -3.492 1.00 98.44 101 GLU A C 1
ATOM 744 O O . GLU A 1 101 ? -5.478 1.849 -3.715 1.00 98.44 101 GLU A O 1
ATOM 749 N N . VAL A 1 102 ? -7.272 0.962 -2.692 1.00 98.44 102 VAL A N 1
ATOM 750 C CA . VAL A 1 102 ? -6.611 -0.255 -2.204 1.00 98.44 102 VAL A CA 1
ATOM 751 C C . VAL A 1 102 ? -7.565 -1.412 -2.434 1.00 98.44 102 VAL A C 1
ATOM 753 O O . VAL A 1 102 ? -8.684 -1.410 -1.918 1.00 98.44 102 VAL A O 1
ATOM 756 N N . VAL A 1 103 ? -7.118 -2.402 -3.196 1.00 98.56 103 VAL A N 1
ATOM 757 C CA . VAL A 1 103 ? -7.877 -3.598 -3.560 1.00 98.56 103 VAL A CA 1
ATOM 758 C C . VAL A 1 103 ? -7.135 -4.813 -3.024 1.00 98.56 103 VAL A C 1
ATOM 760 O O . VAL A 1 103 ? -5.931 -4.920 -3.225 1.00 98.56 103 VAL A O 1
ATOM 763 N N . ILE A 1 104 ? -7.849 -5.712 -2.343 1.00 97.62 104 ILE A N 1
ATOM 764 C CA . ILE A 1 104 ? -7.311 -6.964 -1.793 1.00 97.62 104 ILE A CA 1
ATOM 765 C C . ILE A 1 104 ? -8.205 -8.121 -2.240 1.00 97.62 104 ILE A C 1
ATOM 767 O O . ILE A 1 104 ? -9.419 -8.107 -2.024 1.00 97.62 104 ILE A O 1
ATOM 771 N N . GLY A 1 105 ? -7.630 -9.125 -2.895 1.00 96.88 105 GLY A N 1
ATOM 772 C CA . GLY A 1 105 ? -8.338 -10.265 -3.466 1.00 96.88 105 GLY A CA 1
ATOM 773 C C . GLY A 1 105 ? -9.408 -9.847 -4.476 1.00 96.88 105 GLY A C 1
ATOM 774 O O . GLY A 1 105 ? -10.449 -10.496 -4.567 1.00 96.88 105 GLY A O 1
ATOM 775 N N . GLY A 1 106 ? -9.198 -8.727 -5.175 1.00 97.19 106 GLY A N 1
ATOM 776 C CA . GLY A 1 106 ? -10.178 -8.142 -6.094 1.00 97.19 106 GLY A CA 1
ATOM 777 C C . GLY A 1 106 ? -11.335 -7.402 -5.415 1.00 97.19 106 GLY A C 1
ATOM 778 O O . GLY A 1 106 ? -12.281 -7.012 -6.095 1.00 97.19 106 GLY A O 1
ATOM 779 N N . LYS A 1 107 ? -11.290 -7.201 -4.093 1.00 98.12 107 LYS A N 1
ATOM 780 C CA . LYS A 1 107 ? -12.305 -6.449 -3.346 1.00 98.12 107 LYS A CA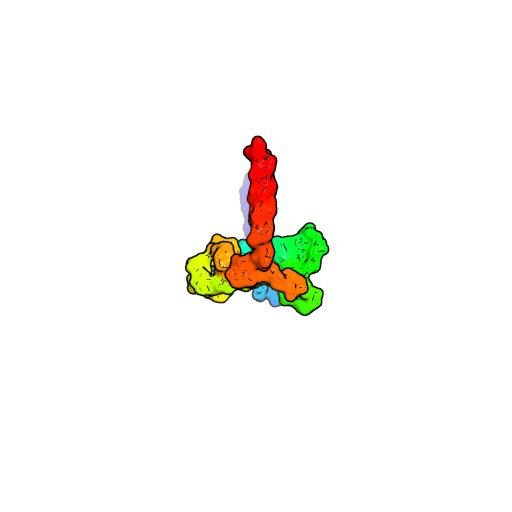 1
ATOM 781 C C . LYS A 1 107 ? -11.766 -5.070 -2.962 1.00 98.12 107 LYS A C 1
ATOM 783 O O . LYS A 1 107 ? -10.664 -5.006 -2.417 1.00 98.12 107 LYS A O 1
ATOM 788 N N . PRO A 1 108 ? -12.517 -3.982 -3.196 1.00 98.31 108 PRO A N 1
ATOM 789 C CA . PRO A 1 108 ? -12.114 -2.659 -2.738 1.00 98.31 108 PRO A CA 1
ATOM 790 C C . PRO A 1 108 ? -12.139 -2.601 -1.206 1.00 98.31 108 PRO A C 1
ATOM 792 O O . PRO A 1 108 ? -13.083 -3.073 -0.573 1.00 98.31 108 PRO A O 1
ATOM 795 N N . ILE A 1 109 ? -11.090 -2.026 -0.624 1.00 98.44 109 ILE A N 1
ATOM 796 C CA . ILE A 1 109 ? -10.900 -1.827 0.822 1.00 98.44 109 ILE A CA 1
ATOM 797 C C . ILE A 1 109 ? -10.796 -0.333 1.146 1.00 98.44 109 ILE A C 1
ATOM 799 O O . ILE A 1 109 ? -11.360 0.140 2.135 1.00 98.44 109 ILE A O 1
ATOM 803 N N . VAL A 1 110 ? -10.097 0.410 0.288 1.00 98.31 110 VAL A N 1
ATOM 804 C CA . VAL A 1 110 ? -10.024 1.874 0.290 1.00 98.31 110 VAL A CA 1
ATOM 805 C C . VAL A 1 110 ? -10.506 2.353 -1.068 1.00 98.31 110 VAL A C 1
ATOM 807 O O . VAL A 1 110 ? -10.102 1.775 -2.076 1.00 98.31 110 VAL A O 1
ATOM 810 N N . SER A 1 111 ? -11.337 3.392 -1.070 1.00 97.88 111 SER A N 1
ATOM 811 C CA . SER A 1 111 ? -11.762 4.088 -2.281 1.00 97.88 111 SER A CA 1
ATOM 812 C C . SER A 1 111 ? -11.711 5.593 -2.064 1.00 97.88 111 SER A C 1
ATOM 814 O O . SER A 1 111 ? -12.060 6.075 -0.983 1.00 97.88 111 SER A O 1
ATOM 816 N N . GLU A 1 112 ? -11.208 6.328 -3.056 1.00 96.38 112 GLU A N 1
ATOM 817 C CA . GLU A 1 112 ? -10.995 7.778 -2.992 1.00 96.38 112 GLU A CA 1
ATOM 818 C C . GLU A 1 112 ? -10.207 8.225 -1.736 1.00 96.38 112 GLU A C 1
ATOM 820 O O . GLU A 1 112 ? -10.446 9.284 -1.149 1.00 96.38 112 GLU A O 1
ATOM 825 N N . GLY A 1 113 ? -9.255 7.396 -1.296 1.00 96.19 113 GLY A N 1
ATOM 826 C CA . GLY A 1 113 ? -8.397 7.636 -0.134 1.00 96.19 113 GLY A CA 1
ATOM 827 C C . GLY A 1 113 ? -9.057 7.391 1.229 1.00 96.19 113 GLY A C 1
ATOM 828 O O . GLY A 1 113 ? -8.446 7.689 2.257 1.00 96.19 113 GLY A O 1
ATOM 829 N N . GLN A 1 114 ? -10.281 6.852 1.274 1.00 96.75 114 GLN A N 1
ATOM 830 C CA . GLN A 1 114 ? -10.991 6.522 2.516 1.00 96.75 114 GLN A CA 1
ATOM 831 C C . GLN A 1 114 ? -11.257 5.021 2.637 1.00 96.75 114 GLN A C 1
ATOM 833 O O . GLN A 1 114 ? -11.723 4.367 1.704 1.00 96.75 114 GLN A O 1
ATOM 838 N N . HIS A 1 115 ? -10.963 4.457 3.810 1.00 97.75 115 HIS A N 1
ATOM 839 C CA . HIS A 1 115 ? -11.284 3.059 4.091 1.00 97.75 115 HIS A CA 1
ATOM 840 C C . HIS A 1 115 ? -12.803 2.882 4.217 1.00 97.75 115 HIS A C 1
ATOM 842 O O . HIS A 1 115 ? -13.452 3.647 4.930 1.00 97.75 115 HIS A O 1
ATOM 848 N N . LEU A 1 116 ? -13.372 1.847 3.589 1.00 98.00 116 LEU A N 1
ATOM 849 C CA . LEU A 1 116 ? -14.832 1.705 3.435 1.00 98.00 116 LEU A CA 1
ATOM 850 C C . LEU A 1 116 ? -15.617 1.643 4.759 1.00 98.00 116 LEU A C 1
ATOM 852 O O . LEU A 1 116 ? -16.784 2.014 4.801 1.00 98.00 116 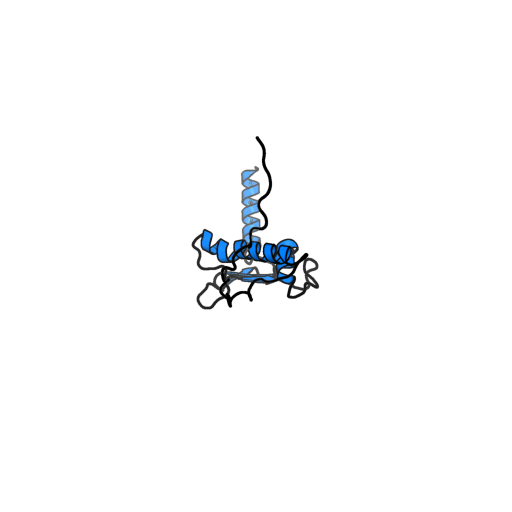LEU A O 1
ATOM 856 N N . ILE A 1 117 ? -14.981 1.185 5.840 1.00 97.81 117 ILE A N 1
ATOM 857 C CA . ILE A 1 117 ? -15.572 1.116 7.194 1.00 97.81 117 ILE A CA 1
ATOM 858 C C . ILE A 1 117 ? -14.861 2.022 8.215 1.00 97.81 117 ILE A C 1
ATOM 860 O O . ILE A 1 117 ? -14.897 1.755 9.415 1.00 97.81 117 ILE A O 1
ATOM 864 N N . GLN A 1 118 ? -14.151 3.061 7.755 1.00 97.12 118 GLN A N 1
ATOM 865 C CA . GLN A 1 118 ? -13.309 3.901 8.619 1.00 97.12 118 GLN A CA 1
ATOM 866 C C . GLN A 1 118 ? -14.073 4.479 9.815 1.00 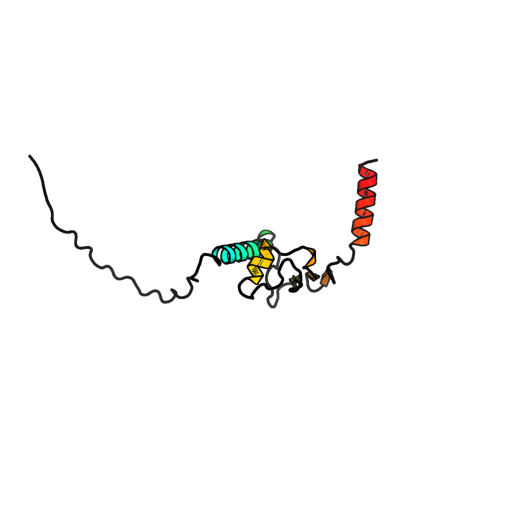97.12 118 GLN A C 1
ATOM 868 O O . GLN A 1 118 ? -13.573 4.427 10.936 1.00 97.12 118 GLN A O 1
ATOM 873 N N . GLU A 1 119 ? -15.274 5.008 9.585 1.00 97.81 119 GLU A N 1
ATOM 874 C CA . GLU A 1 119 ? -16.084 5.656 10.622 1.00 97.81 119 GLU A CA 1
ATOM 875 C C . GLU A 1 119 ? -16.435 4.694 11.762 1.00 97.81 119 GLU A C 1
ATOM 877 O O . GLU A 1 119 ? -16.213 5.017 12.929 1.00 97.81 119 GLU A O 1
ATOM 882 N N . GLU A 1 120 ? -16.899 3.482 11.434 1.00 98.19 120 GLU A N 1
ATOM 883 C CA . GLU A 1 120 ? -17.234 2.462 12.435 1.00 98.19 120 GLU A CA 1
ATOM 884 C C . GLU A 1 120 ? -16.004 2.082 13.272 1.00 98.19 120 GLU A C 1
ATOM 886 O O . GLU A 1 120 ? -16.070 2.023 14.503 1.00 98.19 120 GLU A O 1
ATOM 891 N N . VAL A 1 121 ? -14.866 1.843 12.611 1.00 97.88 121 VAL A N 1
ATOM 892 C CA . VAL A 1 121 ? -13.617 1.452 13.280 1.00 97.88 121 VAL A CA 1
ATOM 893 C C . VAL A 1 121 ? -13.140 2.556 14.224 1.00 97.88 121 VAL A C 1
ATOM 895 O O . VAL A 1 121 ? -12.793 2.269 15.372 1.00 97.88 121 VAL A O 1
ATOM 898 N N . VAL A 1 122 ? -13.151 3.811 13.766 1.00 98.12 122 VAL A N 1
ATOM 899 C CA . VAL A 1 122 ? -12.724 4.971 14.560 1.00 98.12 122 VAL A CA 1
ATOM 900 C C . VAL A 1 122 ? -13.634 5.174 15.769 1.00 98.12 122 VAL A C 1
ATOM 902 O O . VAL A 1 122 ? -13.132 5.356 16.879 1.00 98.12 122 VAL A O 1
ATOM 905 N N . GLU A 1 123 ? -14.954 5.091 15.596 1.00 98.50 123 GLU A N 1
ATOM 906 C CA . GLU A 1 123 ? -15.902 5.265 16.700 1.00 98.50 123 GLU A CA 1
ATOM 907 C C . GLU A 1 123 ? -15.721 4.183 17.772 1.00 98.50 123 GLU A C 1
ATOM 909 O O . GLU A 1 123 ? -15.560 4.487 18.958 1.00 98.50 123 GLU A O 1
ATOM 914 N N . ARG A 1 124 ? -15.648 2.911 17.363 1.00 98.31 124 ARG A N 1
ATOM 915 C CA . ARG A 1 124 ? -15.436 1.789 18.291 1.00 98.31 124 ARG A CA 1
ATOM 916 C C . ARG A 1 124 ? -14.099 1.895 19.019 1.00 98.31 124 ARG A C 1
ATOM 918 O O . ARG A 1 124 ? -14.029 1.619 20.219 1.00 98.31 124 ARG A O 1
ATOM 925 N N . PHE A 1 125 ? -13.045 2.313 18.319 1.00 98.31 125 PHE A N 1
ATOM 926 C CA . PHE A 1 125 ? -11.738 2.536 18.929 1.00 98.31 125 PHE A CA 1
ATOM 927 C C . PHE A 1 125 ? -11.781 3.671 19.963 1.00 98.31 125 PHE A C 1
ATOM 929 O O . PHE A 1 125 ? -11.298 3.495 21.081 1.00 98.31 125 PHE A O 1
ATOM 936 N N . ASN A 1 126 ? -12.427 4.798 19.647 1.00 98.25 126 ASN A N 1
ATOM 937 C CA . ASN A 1 126 ? -12.582 5.927 20.569 1.00 98.25 126 ASN A CA 1
ATOM 938 C C . ASN A 1 126 ? -13.373 5.552 21.829 1.00 98.25 126 ASN A C 1
ATOM 940 O O . ASN A 1 126 ? -13.006 5.957 22.934 1.00 98.25 126 ASN A O 1
ATOM 944 N N . GLN A 1 127 ? -14.443 4.766 21.690 1.00 98.31 127 GLN A N 1
ATOM 945 C CA . GLN A 1 127 ? -15.206 4.253 22.831 1.00 98.31 127 GLN A CA 1
ATOM 946 C C . GLN A 1 127 ? -14.346 3.358 23.731 1.00 98.31 127 GLN A C 1
ATOM 948 O O . GLN A 1 127 ? -14.369 3.510 24.955 1.00 98.31 127 GLN A O 1
ATOM 953 N N . LEU A 1 128 ? -13.551 2.461 23.137 1.00 98.31 128 LEU A N 1
ATOM 954 C CA . LEU A 1 128 ? -12.631 1.603 23.882 1.00 98.31 128 LEU A CA 1
ATOM 955 C C . LEU A 1 128 ? -11.577 2.424 24.637 1.00 98.31 128 LEU A C 1
ATOM 957 O O . LEU A 1 128 ? -11.352 2.176 25.818 1.00 98.31 128 LEU A O 1
ATOM 961 N N . GLN A 1 129 ? -10.971 3.419 23.985 1.00 98.38 129 GLN A N 1
ATOM 962 C CA . GLN A 1 129 ? -9.999 4.320 24.610 1.00 98.38 129 GLN A CA 1
ATOM 963 C C . GLN A 1 129 ? -10.609 5.051 25.815 1.00 98.38 129 GLN A C 1
ATOM 965 O O . GLN A 1 129 ? -10.042 5.026 26.902 1.00 98.38 129 GLN A O 1
ATOM 970 N N . LYS A 1 130 ? -11.815 5.617 25.682 1.00 98.06 130 LYS A N 1
ATOM 971 C CA . LYS A 1 130 ? -12.503 6.276 26.808 1.00 98.06 130 LYS A CA 1
ATOM 972 C C . LYS A 1 130 ? -12.732 5.333 27.991 1.00 98.06 130 LYS A C 1
ATOM 974 O O . LYS A 1 130 ? -12.598 5.764 29.126 1.00 98.06 130 LYS A O 1
ATOM 979 N N . LYS A 1 131 ? -13.046 4.059 27.730 1.00 98.19 131 LYS A N 1
ATOM 980 C CA . LYS A 1 131 ? -13.256 3.040 28.770 1.00 98.19 131 LYS A CA 1
ATOM 981 C C . LYS A 1 131 ? -11.961 2.617 29.470 1.00 98.19 131 LYS A C 1
ATOM 983 O O . LYS A 1 131 ? -11.993 2.282 30.646 1.00 98.19 131 LYS A O 1
ATOM 988 N N . LEU A 1 132 ? -10.845 2.558 28.746 1.00 98.06 132 LEU A N 1
ATOM 989 C CA . LEU A 1 132 ? -9.552 2.143 29.304 1.00 98.06 132 LEU A CA 1
ATOM 990 C C . LEU A 1 132 ? -8.894 3.237 30.157 1.00 98.06 132 LEU A C 1
ATOM 992 O O . LEU A 1 132 ? -8.094 2.916 31.031 1.00 98.06 132 LEU A O 1
ATOM 996 N N . TRP A 1 133 ? -9.229 4.504 29.902 1.00 93.50 133 TRP A N 1
ATOM 997 C CA . TRP A 1 133 ? -8.685 5.675 30.601 1.00 93.50 133 TRP A CA 1
ATOM 998 C C . TRP A 1 133 ? -9.698 6.383 31.523 1.00 93.50 133 TRP A C 1
ATOM 1000 O O . TRP A 1 133 ? -9.430 7.503 31.960 1.00 93.50 133 TRP A O 1
ATOM 1010 N N . SER A 1 134 ? -10.840 5.752 31.823 1.00 73.56 134 SER A N 1
ATOM 1011 C CA . SER A 1 134 ? -11.771 6.174 32.885 1.00 73.56 134 SER A CA 1
ATOM 1012 C C . SER A 1 134 ? -11.511 5.408 34.173 1.00 73.56 134 SER A C 1
ATOM 1014 O O . SER A 1 134 ? -11.497 6.047 35.243 1.00 73.56 134 SER A O 1
#